Protein AF-A0A357ZZM0-F1 (afdb_monomer_lite)

pLDDT: mean 89.32, std 11.85, range [56.53, 98.44]

Structure (mmCIF, N/CA/C/O backbone):
data_AF-A0A357ZZM0-F1
#
_entry.id   AF-A0A357ZZM0-F1
#
loop_
_atom_site.group_PDB
_atom_site.id
_atom_site.type_symbol
_atom_site.label_atom_id
_atom_site.label_alt_id
_atom_site.label_comp_id
_atom_site.label_asym_id
_atom_site.label_entity_id
_atom_site.label_seq_id
_atom_site.pdbx_PDB_ins_code
_atom_site.Cartn_x
_atom_site.Cartn_y
_atom_site.Cartn_z
_atom_site.occupancy
_atom_site.B_iso_or_equiv
_atom_site.auth_seq_id
_atom_site.auth_comp_id
_atom_site.auth_asym_id
_atom_site.auth_atom_id
_atom_site.pdbx_PDB_model_num
ATOM 1 N N . ALA A 1 1 ? 15.454 6.078 8.095 1.00 56.53 1 ALA A N 1
ATOM 2 C CA . ALA A 1 1 ? 14.955 5.738 9.445 1.00 56.53 1 ALA A CA 1
ATOM 3 C C . ALA A 1 1 ? 13.647 6.470 9.761 1.00 56.53 1 ALA A C 1
ATOM 5 O O . ALA A 1 1 ? 12.676 5.786 10.034 1.00 56.53 1 ALA A O 1
ATOM 6 N N . ALA A 1 2 ? 13.580 7.805 9.628 1.00 62.44 2 ALA A N 1
ATOM 7 C CA . ALA A 1 2 ? 12.374 8.598 9.921 1.00 62.44 2 ALA A CA 1
ATOM 8 C C . ALA A 1 2 ? 11.099 8.170 9.157 1.00 62.44 2 ALA A C 1
ATOM 10 O O . ALA A 1 2 ? 10.054 8.035 9.777 1.00 62.44 2 ALA A O 1
ATOM 11 N N . TYR A 1 3 ? 11.195 7.841 7.858 1.00 62.62 3 TYR A N 1
ATOM 12 C CA . TYR A 1 3 ? 10.034 7.429 7.045 1.00 62.62 3 TYR A CA 1
ATOM 13 C C . TYR A 1 3 ? 9.250 6.244 7.637 1.00 62.62 3 TYR A C 1
ATOM 15 O O . TYR A 1 3 ? 8.025 6.275 7.669 1.00 62.62 3 TYR A O 1
ATOM 23 N N . ASN A 1 4 ? 9.935 5.221 8.162 1.00 62.06 4 ASN A N 1
ATOM 24 C CA . ASN A 1 4 ? 9.260 4.079 8.786 1.00 62.06 4 ASN A CA 1
ATOM 25 C C . ASN A 1 4 ? 8.627 4.477 10.123 1.00 62.06 4 ASN A C 1
ATOM 27 O O . ASN A 1 4 ? 7.501 4.092 10.398 1.00 62.06 4 ASN A O 1
ATOM 31 N N . THR A 1 5 ? 9.313 5.283 10.935 1.00 63.91 5 THR A N 1
ATOM 32 C CA . THR A 1 5 ? 8.800 5.740 12.237 1.00 63.91 5 THR A CA 1
ATOM 33 C C . THR A 1 5 ? 7.556 6.617 12.097 1.00 63.91 5 THR A C 1
ATOM 35 O O . THR A 1 5 ? 6.652 6.537 12.922 1.00 63.91 5 THR A O 1
ATOM 38 N N . GLU A 1 6 ? 7.497 7.438 11.050 1.00 72.56 6 GLU A N 1
ATOM 39 C CA . GLU A 1 6 ? 6.393 8.371 10.809 1.00 72.56 6 GLU A CA 1
ATOM 40 C C . GLU A 1 6 ? 5.202 7.711 10.105 1.00 72.56 6 GLU A C 1
ATOM 42 O O . GLU A 1 6 ? 4.061 8.100 10.343 1.00 72.56 6 GLU A O 1
ATOM 47 N N . THR A 1 7 ? 5.436 6.688 9.275 1.00 78.31 7 THR A N 1
ATOM 48 C CA . THR A 1 7 ? 4.358 5.977 8.563 1.00 78.31 7 THR A CA 1
ATOM 49 C C . THR A 1 7 ? 3.775 4.810 9.354 1.00 78.31 7 THR A C 1
ATOM 51 O O . THR A 1 7 ? 2.613 4.458 9.137 1.00 78.31 7 THR A O 1
ATOM 54 N N . GLN A 1 8 ? 4.530 4.234 10.298 1.00 83.56 8 GLN A N 1
ATOM 55 C CA . GLN A 1 8 ? 4.073 3.100 11.104 1.00 83.56 8 GLN A CA 1
ATOM 56 C C . GLN A 1 8 ? 2.752 3.380 11.844 1.00 83.56 8 GLN A C 1
ATOM 58 O O . GLN A 1 8 ? 1.849 2.556 11.718 1.00 83.56 8 GLN A O 1
ATOM 63 N N . PRO A 1 9 ? 2.545 4.539 12.508 1.00 89.06 9 PRO A N 1
ATOM 64 C CA . PRO A 1 9 ? 1.274 4.826 13.177 1.00 89.06 9 PRO A CA 1
ATOM 65 C C . PRO A 1 9 ? 0.075 4.838 12.220 1.00 89.06 9 PRO A C 1
ATOM 67 O O . PRO A 1 9 ? -1.008 4.362 12.558 1.00 89.06 9 PRO A O 1
ATOM 70 N N . THR A 1 10 ? 0.260 5.355 11.002 1.00 88.81 10 THR A N 1
ATOM 71 C CA . THR A 1 10 ? -0.786 5.367 9.971 1.00 88.81 10 THR A CA 1
ATOM 72 C C . THR A 1 10 ? -1.093 3.956 9.473 1.00 88.81 10 THR A C 1
ATOM 74 O O . THR A 1 10 ? -2.261 3.599 9.320 1.00 88.81 10 THR A O 1
ATOM 77 N N . ILE A 1 11 ? -0.061 3.135 9.257 1.00 90.69 11 ILE A N 1
ATOM 78 C CA . ILE A 1 11 ? -0.213 1.724 8.875 1.00 90.69 11 ILE A CA 1
ATOM 79 C C . ILE A 1 11 ? -0.978 0.961 9.960 1.00 90.69 11 ILE A C 1
ATOM 81 O O . ILE A 1 11 ? -1.935 0.253 9.642 1.00 90.69 11 ILE A O 1
ATOM 85 N N . ASP A 1 12 ? -0.594 1.135 11.224 1.00 92.56 12 ASP A N 1
ATOM 86 C CA . ASP A 1 12 ? -1.205 0.451 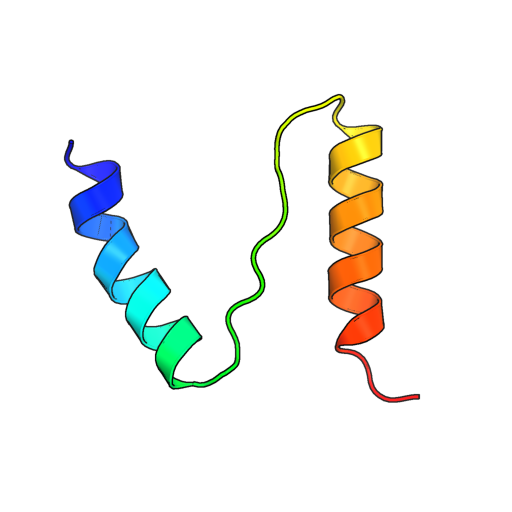12.365 1.00 92.56 12 ASP A CA 1
ATOM 87 C C . ASP A 1 12 ? -2.690 0.818 12.507 1.00 92.56 12 ASP A C 1
ATOM 89 O O . ASP A 1 12 ? -3.532 -0.062 12.692 1.00 92.56 12 ASP A O 1
ATOM 93 N N . PHE A 1 13 ? -3.040 2.097 12.329 1.00 93.94 13 PHE A N 1
ATOM 94 C CA . PHE A 1 13 ? -4.429 2.568 12.345 1.00 93.94 13 PHE A CA 1
ATOM 95 C C . PHE A 1 13 ? -5.296 1.903 11.259 1.00 93.94 13 PHE A C 1
ATOM 97 O O . PHE A 1 13 ? -6.400 1.416 11.534 1.00 93.94 13 PHE A O 1
ATOM 104 N N . TYR A 1 14 ? -4.805 1.838 10.016 1.00 93.69 14 TYR A N 1
ATOM 105 C CA . TYR A 1 14 ? -5.544 1.191 8.925 1.00 93.69 14 TYR A CA 1
ATOM 106 C C . TYR A 1 14 ? -5.581 -0.337 9.055 1.00 93.69 14 TYR A C 1
ATOM 108 O O . TYR A 1 14 ? -6.553 -0.970 8.635 1.00 93.69 14 TYR A O 1
ATOM 116 N N . ALA A 1 15 ? -4.552 -0.944 9.652 1.00 92.25 15 ALA A N 1
ATOM 117 C CA . ALA A 1 15 ? -4.541 -2.372 9.951 1.00 92.25 15 ALA A CA 1
ATOM 118 C C . ALA A 1 15 ? -5.608 -2.720 10.997 1.00 92.25 15 ALA A C 1
ATOM 120 O O . ALA A 1 15 ? -6.412 -3.625 10.773 1.00 92.25 15 ALA A O 1
ATOM 121 N N . ALA A 1 16 ? -5.664 -1.959 12.095 1.00 93.94 16 ALA A N 1
ATOM 122 C CA . ALA A 1 16 ? -6.631 -2.160 13.174 1.00 93.94 16 ALA A CA 1
ATOM 123 C C . ALA A 1 16 ? -8.090 -1.978 12.718 1.00 93.94 16 ALA A C 1
ATOM 125 O O . ALA A 1 16 ? -8.987 -2.621 13.256 1.00 93.94 16 ALA A O 1
ATOM 126 N N . SER A 1 17 ? -8.333 -1.141 11.705 1.00 93.44 17 SER A N 1
ATOM 127 C CA . SER A 1 17 ? -9.666 -0.921 11.122 1.00 93.44 17 SER A CA 1
ATOM 128 C C . SER A 1 17 ? -10.038 -1.904 10.001 1.00 93.44 17 SER A C 1
ATOM 130 O O . SER A 1 17 ? -11.129 -1.804 9.443 1.00 93.44 17 SER A O 1
ATOM 132 N N . GLY A 1 18 ? -9.161 -2.851 9.637 1.00 92.00 18 GLY A N 1
ATOM 133 C CA . GLY A 1 18 ? -9.394 -3.782 8.520 1.00 92.00 18 GLY A CA 1
ATOM 134 C C . GLY A 1 18 ? -9.386 -3.117 7.133 1.00 92.00 18 GLY A C 1
ATOM 135 O O . GLY A 1 18 ? -9.754 -3.725 6.121 1.00 92.00 18 GLY A O 1
ATOM 136 N N . LEU A 1 19 ? -8.958 -1.857 7.054 1.00 92.12 19 LEU A N 1
ATOM 137 C CA . LEU A 1 19 ? -8.933 -1.062 5.825 1.00 92.12 19 LEU A CA 1
ATOM 138 C C . LEU A 1 19 ? -7.593 -1.156 5.086 1.00 92.12 19 LEU A C 1
ATOM 140 O O . LEU A 1 19 ? -7.527 -0.827 3.905 1.00 92.12 19 LEU A O 1
ATOM 144 N N . LEU A 1 20 ? -6.537 -1.647 5.740 1.00 94.50 20 LEU A N 1
ATOM 145 C CA . LEU A 1 20 ? -5.226 -1.800 5.118 1.00 94.50 20 LEU A CA 1
ATOM 146 C C . LEU A 1 20 ? -5.221 -2.918 4.064 1.00 94.50 20 LEU A C 1
ATOM 148 O O . LEU A 1 20 ? -5.567 -4.067 4.344 1.00 94.50 20 LEU A O 1
ATOM 152 N N . VAL A 1 21 ? -4.743 -2.590 2.863 1.00 95.38 21 VAL A N 1
ATOM 153 C CA . VAL A 1 21 ? -4.380 -3.552 1.815 1.00 95.38 21 VAL A CA 1
ATOM 154 C C . VAL A 1 21 ? -2.919 -3.319 1.451 1.00 95.38 21 VAL A C 1
ATOM 156 O O . VAL A 1 21 ? -2.527 -2.193 1.153 1.00 95.38 21 VAL A O 1
ATOM 159 N N . LYS A 1 22 ? -2.103 -4.375 1.496 1.00 94.44 22 LYS A N 1
ATOM 160 C CA . LYS A 1 22 ? -0.699 -4.322 1.070 1.00 94.44 22 LYS A CA 1
ATOM 161 C C . LYS A 1 22 ? -0.599 -4.770 -0.385 1.00 94.44 22 LYS A C 1
ATOM 163 O O . LYS A 1 22 ? -1.131 -5.820 -0.731 1.00 94.44 22 LYS A O 1
ATOM 168 N N . VAL A 1 23 ? 0.103 -3.994 -1.204 1.00 96.38 23 VAL A N 1
ATOM 169 C CA . VAL A 1 23 ? 0.373 -4.298 -2.616 1.00 96.38 23 VAL A CA 1
ATOM 170 C C . VAL A 1 23 ? 1.884 -4.302 -2.830 1.00 96.38 23 VAL A C 1
ATOM 172 O O . VAL A 1 23 ? 2.580 -3.430 -2.312 1.00 96.38 23 VAL A O 1
ATOM 175 N N . ASP A 1 24 ? 2.393 -5.293 -3.562 1.00 96.00 24 ASP A N 1
ATOM 176 C CA . ASP A 1 24 ? 3.810 -5.367 -3.923 1.00 96.00 24 ASP A CA 1
ATOM 177 C C . ASP A 1 24 ? 4.144 -4.339 -5.015 1.00 96.00 24 ASP A C 1
ATOM 179 O O . ASP A 1 24 ? 3.611 -4.405 -6.127 1.00 96.00 24 ASP A O 1
ATOM 183 N N . GLY A 1 25 ? 5.037 -3.407 -4.680 1.00 95.31 25 GLY A N 1
ATOM 184 C CA . GLY A 1 25 ? 5.504 -2.335 -5.557 1.00 95.31 25 GLY A CA 1
ATOM 185 C C . GLY A 1 25 ? 6.727 -2.678 -6.413 1.00 95.31 25 GLY A C 1
ATOM 186 O O . GLY A 1 25 ? 7.244 -1.789 -7.083 1.00 95.31 25 GLY A O 1
ATOM 187 N N . ILE A 1 26 ? 7.230 -3.917 -6.388 1.00 97.44 26 ILE A N 1
ATOM 188 C CA . ILE A 1 26 ? 8.390 -4.328 -7.193 1.00 97.44 26 ILE A CA 1
ATOM 189 C C . ILE A 1 26 ? 7.942 -4.740 -8.603 1.00 97.44 26 ILE A C 1
ATOM 191 O O . ILE A 1 26 ? 7.171 -5.689 -8.764 1.00 97.44 26 ILE A O 1
ATOM 195 N N . GLY A 1 27 ? 8.461 -4.062 -9.629 1.00 96.75 27 GLY A N 1
ATOM 196 C CA . GLY A 1 27 ? 8.195 -4.360 -11.040 1.00 96.75 27 GLY A CA 1
ATOM 197 C C . GLY A 1 27 ? 8.171 -3.105 -11.911 1.00 96.75 27 GLY A C 1
ATOM 198 O O . GLY A 1 27 ? 8.548 -2.016 -11.475 1.00 96.75 27 GLY A O 1
ATOM 199 N N . SER A 1 28 ? 7.718 -3.264 -13.151 1.00 98.38 28 SER A N 1
ATOM 200 C CA . SER A 1 28 ? 7.377 -2.154 -14.040 1.00 98.38 28 SER A CA 1
ATOM 201 C C . SER A 1 28 ? 6.121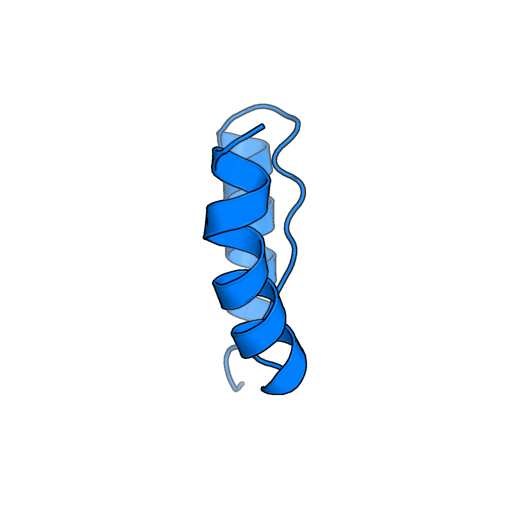 -1.409 -13.552 1.00 98.38 28 SER A C 1
ATOM 203 O O . SER A 1 28 ? 5.287 -1.990 -12.850 1.00 98.38 28 SER A O 1
ATOM 205 N N . PRO A 1 29 ? 5.939 -0.132 -13.939 1.00 98.12 29 PRO A N 1
ATOM 206 C CA . PRO A 1 29 ? 4.740 0.628 -13.587 1.00 98.12 29 PRO A CA 1
ATOM 207 C C . PRO A 1 29 ? 3.429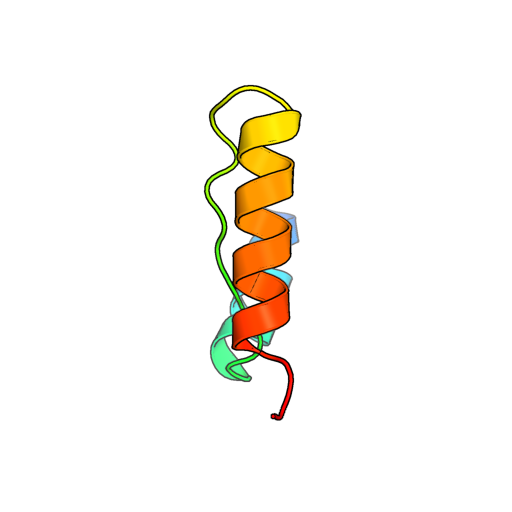 -0.065 -13.981 1.00 98.12 29 PRO A C 1
ATOM 209 O O . PRO A 1 29 ? 2.491 -0.052 -13.189 1.00 98.12 29 PRO A O 1
ATOM 212 N N . ASP A 1 30 ? 3.379 -0.718 -15.146 1.00 98.44 30 ASP A N 1
ATOM 213 C CA . ASP A 1 30 ? 2.183 -1.423 -15.626 1.00 98.44 30 ASP A CA 1
ATOM 214 C C . ASP A 1 30 ? 1.848 -2.645 -14.759 1.00 98.44 30 ASP A C 1
ATOM 216 O O . ASP A 1 30 ? 0.684 -2.884 -14.434 1.00 98.44 30 ASP A O 1
ATOM 220 N N . GLU A 1 31 ? 2.863 -3.394 -14.314 1.00 98.38 31 GLU A N 1
ATOM 221 C CA . GLU A 1 31 ? 2.673 -4.527 -13.400 1.00 98.38 31 GLU A CA 1
ATOM 222 C C . GLU A 1 31 ? 2.154 -4.065 -12.036 1.00 98.38 31 GLU A C 1
ATOM 224 O O . GLU A 1 31 ? 1.236 -4.671 -11.480 1.00 98.38 31 GLU A O 1
ATOM 229 N N . VAL A 1 32 ? 2.713 -2.978 -11.498 1.00 98.25 32 VAL A N 1
ATOM 230 C CA . VAL A 1 32 ? 2.257 -2.402 -10.224 1.00 98.25 32 VAL A CA 1
ATOM 231 C C . VAL A 1 32 ? 0.837 -1.851 -10.364 1.00 98.25 32 VAL A C 1
ATOM 233 O O . VAL A 1 32 ? -0.003 -2.087 -9.494 1.00 98.25 32 VAL A O 1
ATOM 236 N N . PHE A 1 33 ? 0.533 -1.178 -11.475 1.00 98.25 33 PHE A N 1
ATOM 237 C CA . PHE A 1 33 ? -0.798 -0.653 -11.764 1.00 98.25 33 PHE A CA 1
ATOM 238 C C . PHE A 1 33 ? -1.850 -1.765 -11.848 1.00 98.25 33 PHE A C 1
ATOM 240 O O . PHE A 1 33 ? -2.899 -1.668 -11.211 1.00 98.25 33 PHE A O 1
ATOM 247 N N . ALA A 1 34 ? -1.548 -2.866 -12.541 1.00 98.19 34 ALA A N 1
ATOM 248 C CA . ALA A 1 34 ? -2.441 -4.022 -12.614 1.00 98.19 34 ALA A CA 1
ATOM 249 C C . ALA A 1 34 ? -2.730 -4.628 -11.226 1.00 98.19 34 ALA A C 1
ATOM 251 O O . ALA A 1 34 ? -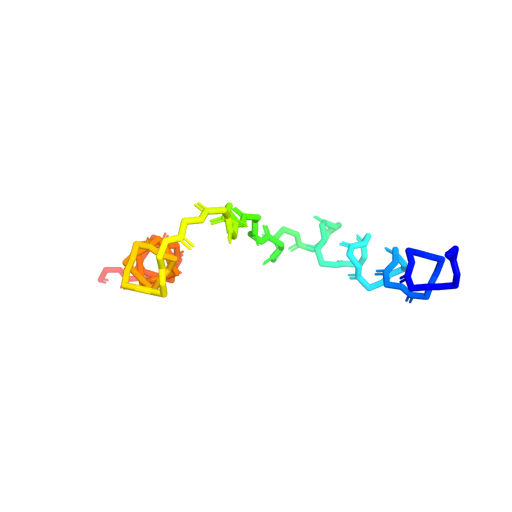3.876 -4.966 -10.918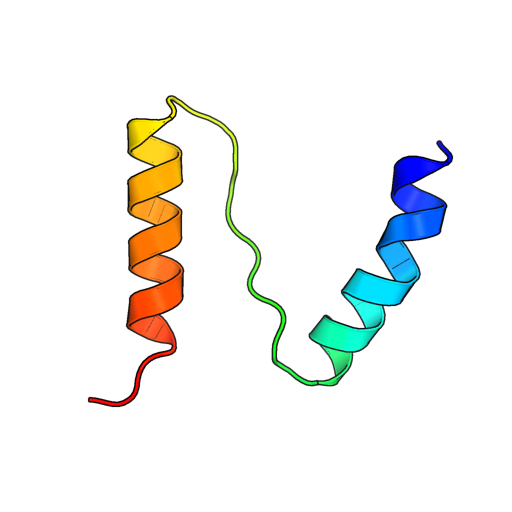 1.00 98.19 34 ALA A O 1
ATOM 252 N N . ARG A 1 35 ? -1.716 -4.717 -10.350 1.00 98.31 35 ARG A N 1
ATOM 253 C CA . ARG A 1 35 ? -1.892 -5.193 -8.964 1.00 98.31 35 ARG A CA 1
ATOM 254 C C . ARG A 1 35 ? -2.759 -4.245 -8.136 1.00 98.31 35 ARG A C 1
ATOM 256 O O . ARG A 1 35 ? -3.582 -4.714 -7.352 1.00 98.31 35 ARG A O 1
ATOM 263 N N . LEU A 1 36 ? -2.598 -2.931 -8.315 1.00 97.81 36 LEU A N 1
ATOM 264 C CA . LEU A 1 36 ? -3.429 -1.924 -7.647 1.00 97.81 36 LEU A CA 1
ATOM 265 C C . LEU A 1 36 ? -4.900 -2.049 -8.055 1.00 97.81 36 LEU A C 1
ATOM 267 O O . LEU A 1 36 ? -5.759 -2.084 -7.176 1.00 97.81 36 LEU A O 1
ATOM 271 N N . LEU A 1 37 ? -5.187 -2.173 -9.356 1.00 97.69 37 LEU A N 1
ATOM 272 C CA . LEU A 1 37 ? -6.556 -2.371 -9.847 1.00 97.69 37 LEU A CA 1
ATOM 273 C C . LEU A 1 37 ? -7.186 -3.629 -9.245 1.00 97.69 37 LEU A C 1
ATOM 275 O O . LEU A 1 37 ? -8.252 -3.551 -8.642 1.00 97.69 37 LEU A O 1
ATOM 279 N N . SER A 1 38 ? -6.473 -4.760 -9.288 1.00 97.06 38 SER A N 1
ATOM 280 C CA . SER A 1 38 ? -6.959 -6.010 -8.695 1.00 97.06 38 SER A CA 1
ATOM 281 C C . SER A 1 38 ? -7.253 -5.887 -7.194 1.00 97.06 38 SER A C 1
ATOM 283 O O . SER A 1 38 ? -8.197 -6.508 -6.704 1.00 97.06 38 SER A O 1
ATOM 285 N N . ALA A 1 39 ? -6.448 -5.122 -6.453 1.00 96.62 39 ALA A N 1
ATOM 286 C C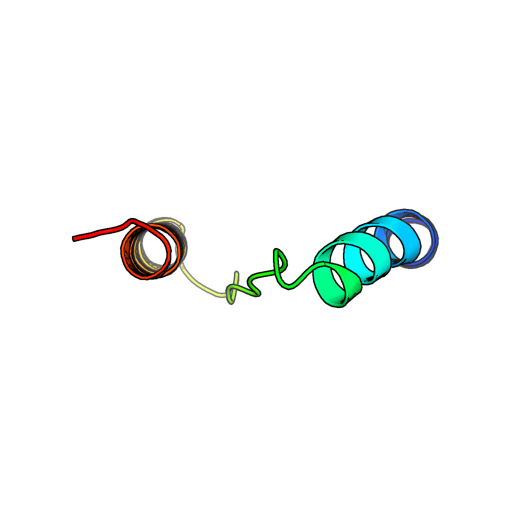A . ALA A 1 39 ? -6.643 -4.902 -5.023 1.00 96.62 39 ALA A CA 1
ATOM 287 C C . ALA A 1 39 ? -7.874 -4.027 -4.724 1.00 96.62 39 ALA A C 1
ATOM 289 O O . ALA A 1 39 ? -8.571 -4.270 -3.736 1.00 96.62 39 ALA A O 1
ATOM 290 N N . ILE A 1 40 ? -8.143 -3.029 -5.572 1.00 95.69 40 ILE A N 1
ATOM 291 C CA . ILE A 1 40 ? -9.318 -2.154 -5.472 1.00 95.69 40 ILE A CA 1
ATOM 292 C C . ILE A 1 40 ? -10.586 -2.932 -5.826 1.00 95.69 40 ILE A C 1
ATOM 294 O O . ILE A 1 40 ? -11.531 -2.930 -5.039 1.00 95.69 40 ILE A O 1
ATOM 298 N N . ASP A 1 41 ? -10.589 -3.652 -6.948 1.00 96.19 41 ASP A N 1
ATOM 299 C CA . ASP A 1 41 ? -11.751 -4.416 -7.416 1.00 96.19 41 ASP A CA 1
ATOM 300 C C . ASP A 1 41 ? -12.201 -5.457 -6.383 1.00 96.19 41 ASP A C 1
ATOM 302 O O . ASP A 1 41 ? -13.393 -5.618 -6.133 1.00 96.19 41 ASP A O 1
ATOM 306 N N . ALA A 1 42 ? -11.255 -6.107 -5.694 1.00 94.00 42 ALA A N 1
ATOM 307 C CA . ALA A 1 42 ? -11.551 -7.061 -4.623 1.00 94.00 42 ALA A CA 1
ATOM 308 C C . ALA A 1 42 ? -12.240 -6.437 -3.389 1.00 94.00 42 ALA A C 1
ATOM 310 O O . ALA A 1 42 ? -12.781 -7.167 -2.556 1.00 94.00 42 ALA A O 1
ATOM 311 N N . ARG A 1 43 ? -12.201 -5.105 -3.239 1.00 92.38 43 ARG A N 1
ATOM 312 C CA . ARG A 1 43 ? -12.840 -4.355 -2.143 1.00 92.38 43 ARG A CA 1
ATOM 313 C C . ARG A 1 43 ? -14.174 -3.725 -2.543 1.00 92.38 43 ARG A C 1
ATOM 315 O O . ARG A 1 43 ? -14.896 -3.273 -1.653 1.00 92.38 43 ARG A O 1
ATOM 322 N N . LEU A 1 44 ? -14.500 -3.671 -3.833 1.00 89.69 44 LEU A N 1
ATOM 323 C CA . LEU A 1 44 ? -15.763 -3.109 -4.299 1.00 89.69 44 LEU A CA 1
ATOM 324 C C . LEU A 1 44 ? -16.898 -4.139 -4.146 1.00 89.69 44 LEU A C 1
ATOM 326 O O . LEU A 1 44 ? -16.697 -5.328 -4.405 1.00 89.69 44 LEU A O 1
ATOM 330 N N . PRO A 1 45 ? -18.095 -3.715 -3.703 1.00 78.38 45 PRO A N 1
ATOM 331 C CA . PRO A 1 45 ? -19.265 -4.584 -3.706 1.00 78.38 45 PRO A CA 1
ATOM 332 C C . PRO A 1 45 ? -19.634 -4.978 -5.146 1.00 78.38 45 PRO A C 1
ATOM 334 O O . PRO A 1 45 ? -19.438 -4.193 -6.074 1.00 78.38 45 PRO A O 1
ATOM 337 N N . LYS A 1 46 ? -20.156 -6.199 -5.312 1.00 66.38 46 LYS A N 1
ATOM 338 C CA . LYS A 1 46 ? -20.683 -6.701 -6.590 1.00 66.38 46 LYS A CA 1
ATOM 339 C C . LYS A 1 46 ? -22.012 -6.055 -6.957 1.00 66.38 46 LYS A C 1
ATOM 341 O O . LYS A 1 46 ? -22.821 -5.837 -6.027 1.00 66.38 46 LYS A O 1
#

Secondary structure (DSSP, 8-state):
-HHHHHHHHHHHHHHHTT--------S-HHHHHHHHHHHHHTTS--

Foldseek 3Di:
DVVCVVCVVVQVVCVVVVNDDDADPPDDPVVSVVRVVVRVVVVDDD

Radius of gyration: 13.06 Å; chains: 1; bounding box: 36×16×29 Å

Sequence (46 aa):
AAYNTETQPTIDFYAASGLLVKVDGIGSPDEVFARLLSAIDARLPK